Protein AF-A0AA37B355-F1 (afdb_monomer)

pLDDT: mean 86.14, std 10.17, range [54.88, 94.38]

Secondary structure (DSSP, 8-state):
-PPEEEEEEEE-SSS--EEEEEEEE-S-HHHHHHHHTSHHHHHHHHHHTEEEEEEESS--

Structure (mmCIF, N/CA/C/O backbone):
data_AF-A0AA37B355-F1
#
_entry.id   AF-A0AA37B355-F1
#
loop_
_atom_site.group_PDB
_atom_site.id
_atom_site.type_symbol
_atom_site.label_atom_id
_atom_site.label_alt_id
_atom_site.label_comp_id
_atom_site.label_asym_id
_atom_site.label_entity_id
_atom_site.label_seq_id
_atom_site.pdbx_PDB_ins_code
_atom_site.Cartn_x
_atom_site.Cartn_y
_atom_site.Cartn_z
_atom_site.occupancy
_atom_site.B_iso_or_equiv
_atom_site.auth_seq_id
_atom_site.auth_comp_id
_atom_site.auth_asym_id
_atom_site.auth_atom_id
_atom_site.pdbx_PDB_model_num
ATOM 1 N N . MET A 1 1 ? -14.911 -12.475 8.159 1.00 64.06 1 MET A N 1
ATOM 2 C CA . MET A 1 1 ? -14.077 -11.264 8.002 1.00 64.06 1 MET A CA 1
ATOM 3 C C . MET A 1 1 ? -13.769 -11.103 6.524 1.00 64.06 1 MET A C 1
ATOM 5 O O . MET A 1 1 ? -13.474 -12.107 5.887 1.00 64.06 1 MET A O 1
ATOM 9 N N . GLN A 1 2 ? -13.920 -9.902 5.967 1.00 73.19 2 GLN A N 1
ATOM 10 C CA . GLN A 1 2 ? -13.613 -9.635 4.559 1.00 73.19 2 GLN A CA 1
ATOM 11 C C . GLN A 1 2 ? -12.110 -9.367 4.419 1.00 73.19 2 GLN A C 1
ATOM 13 O O . GLN A 1 2 ? -11.545 -8.638 5.230 1.00 73.19 2 GLN A O 1
ATOM 18 N N . GLN A 1 3 ? -11.455 -9.989 3.440 1.00 87.88 3 GLN A N 1
ATOM 19 C CA . GLN A 1 3 ? -10.020 -9.809 3.215 1.00 87.88 3 GLN A CA 1
ATOM 20 C C . GLN A 1 3 ? -9.756 -8.436 2.581 1.00 87.88 3 GLN A C 1
ATOM 22 O O . GLN A 1 3 ? -10.372 -8.098 1.571 1.00 87.88 3 GLN A O 1
ATOM 27 N N . LEU A 1 4 ? -8.825 -7.671 3.155 1.00 93.06 4 LEU A N 1
ATOM 28 C CA . LEU A 1 4 ? -8.360 -6.397 2.605 1.00 93.06 4 LEU A CA 1
ATOM 29 C C . LEU A 1 4 ? -7.060 -6.587 1.825 1.00 93.06 4 LEU A C 1
ATOM 31 O O . LEU A 1 4 ? -6.226 -7.439 2.162 1.00 93.06 4 LEU A O 1
ATOM 35 N N . TYR A 1 5 ? -6.885 -5.765 0.798 1.00 93.75 5 TYR A N 1
ATOM 36 C CA . TYR A 1 5 ? -5.658 -5.667 0.031 1.00 93.75 5 TYR A CA 1
ATOM 37 C C . TYR A 1 5 ? -5.261 -4.211 -0.177 1.00 93.75 5 TYR A C 1
ATOM 39 O O . TYR A 1 5 ? -6.113 -3.352 -0.394 1.00 93.75 5 TYR A O 1
ATOM 47 N N . ILE A 1 6 ? -3.958 -3.963 -0.193 1.00 93.44 6 ILE A N 1
ATOM 48 C CA . ILE A 1 6 ? -3.373 -2.729 -0.703 1.00 93.44 6 ILE A CA 1
ATOM 49 C C . ILE A 1 6 ? -2.934 -3.006 -2.138 1.00 93.44 6 ILE A C 1
ATOM 51 O O . ILE A 1 6 ? -2.051 -3.833 -2.383 1.00 93.44 6 ILE A O 1
ATOM 55 N N . ALA A 1 7 ? -3.601 -2.358 -3.086 1.00 93.38 7 ALA A N 1
ATOM 56 C CA . ALA A 1 7 ? -3.317 -2.445 -4.507 1.00 93.38 7 ALA A CA 1
ATOM 57 C C . ALA A 1 7 ? -2.463 -1.254 -4.948 1.00 93.38 7 ALA A C 1
ATOM 59 O O . ALA A 1 7 ? -2.780 -0.127 -4.588 1.00 93.38 7 ALA A O 1
ATOM 60 N N . PHE A 1 8 ? -1.423 -1.480 -5.747 1.00 92.69 8 PHE A N 1
ATOM 61 C CA . PHE A 1 8 ? -0.633 -0.409 -6.366 1.00 92.69 8 PHE A CA 1
ATOM 62 C C . PHE A 1 8 ? -0.100 -0.840 -7.733 1.00 92.69 8 PHE A C 1
ATOM 64 O O . PHE A 1 8 ? 0.057 -2.030 -8.013 1.00 92.69 8 PHE A O 1
ATOM 71 N N . GLU A 1 9 ? 0.168 0.121 -8.605 1.00 90.50 9 GLU A N 1
ATOM 72 C CA . GLU A 1 9 ? 0.685 -0.109 -9.953 1.00 90.50 9 GLU A CA 1
ATOM 73 C C . GLU A 1 9 ? 2.207 -0.131 -9.945 1.00 90.50 9 GLU A C 1
ATOM 75 O O . GLU A 1 9 ? 2.843 0.743 -9.369 1.00 90.50 9 GLU A O 1
ATOM 80 N N . ARG A 1 10 ? 2.809 -1.133 -10.587 1.00 86.50 10 ARG A N 1
ATOM 81 C CA . ARG A 1 10 ? 4.262 -1.248 -10.726 1.00 86.50 10 ARG A CA 1
ATOM 82 C C . ARG A 1 10 ? 4.656 -1.303 -12.194 1.00 86.50 10 ARG A C 1
ATOM 84 O O . ARG A 1 10 ? 4.083 -2.073 -12.971 1.00 86.50 10 ARG A O 1
ATOM 91 N N . LEU A 1 11 ? 5.698 -0.557 -12.553 1.00 77.94 11 LEU A N 1
ATOM 92 C CA . LEU A 1 11 ? 6.317 -0.644 -13.875 1.00 77.94 11 LEU A CA 1
ATOM 93 C C . LEU A 1 11 ? 7.116 -1.950 -14.007 1.00 77.94 11 LEU A C 1
ATOM 95 O O . LEU A 1 11 ? 8.144 -2.151 -13.359 1.00 77.94 11 LEU A O 1
ATOM 99 N N . SER A 1 12 ? 6.632 -2.844 -14.867 1.00 67.56 12 SER A N 1
ATOM 100 C CA . SER A 1 12 ? 7.338 -4.048 -15.316 1.00 67.56 12 SER A CA 1
ATOM 101 C C . SER A 1 12 ? 8.148 -3.721 -16.578 1.00 67.56 12 SER A C 1
ATOM 103 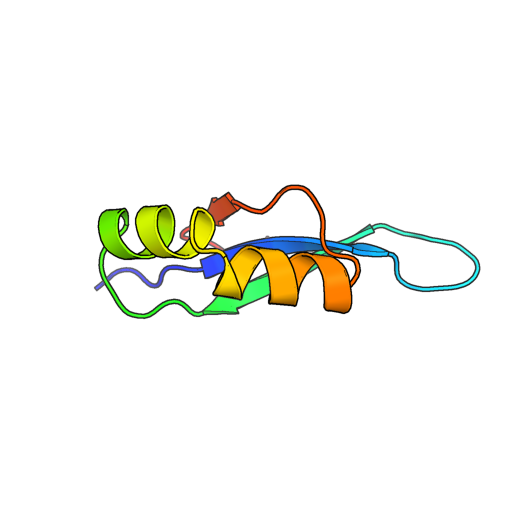O O . SER A 1 12 ? 7.635 -3.050 -17.462 1.00 67.56 12 SER A O 1
ATOM 105 N N . GLY A 1 13 ? 9.408 -4.156 -16.668 1.00 64.88 13 GLY A N 1
ATOM 106 C CA . GLY A 1 13 ? 10.407 -3.652 -17.628 1.00 64.88 13 GLY A CA 1
ATOM 107 C C . GLY A 1 13 ? 10.122 -3.745 -19.146 1.00 64.88 13 GLY A C 1
ATOM 108 O O . GLY A 1 13 ? 9.157 -4.351 -19.602 1.00 64.88 13 GLY A O 1
ATOM 109 N N . PHE A 1 14 ? 11.044 -3.110 -19.889 1.00 54.88 14 PHE A N 1
ATOM 110 C CA . PHE A 1 14 ? 11.299 -2.966 -21.344 1.00 54.88 14 PHE A CA 1
ATOM 111 C C . PHE A 1 14 ? 10.155 -2.639 -22.329 1.00 54.88 14 PHE A C 1
ATOM 113 O O . PHE A 1 14 ? 10.416 -1.942 -23.303 1.00 54.88 14 PHE A O 1
ATOM 120 N N . LEU A 1 15 ? 8.907 -3.046 -22.090 1.00 58.66 15 LEU A N 1
ATOM 121 C CA . LEU A 1 15 ? 7.729 -2.708 -22.922 1.00 58.66 15 LEU A CA 1
ATOM 122 C C . LEU A 1 15 ? 6.533 -2.264 -22.050 1.00 58.66 15 LEU A C 1
ATOM 124 O O . LEU A 1 15 ? 5.376 -2.514 -22.378 1.00 58.66 15 LEU A O 1
ATOM 128 N N . SER A 1 16 ? 6.862 -1.666 -20.901 1.00 60.78 16 SER A N 1
ATOM 129 C CA . SER A 1 16 ? 6.044 -1.263 -19.745 1.00 60.78 16 SER A CA 1
ATOM 130 C C . SER A 1 16 ? 4.523 -1.327 -19.898 1.00 60.78 16 SER A C 1
ATOM 132 O O . SER A 1 16 ? 3.868 -0.338 -20.212 1.00 60.78 16 SER A O 1
ATOM 134 N N . LYS A 1 17 ? 3.960 -2.492 -19.556 1.00 64.25 17 LYS A N 1
ATOM 135 C CA . LYS A 1 17 ? 2.579 -2.597 -19.074 1.00 64.25 17 LYS A CA 1
ATOM 136 C C . LYS A 1 17 ? 2.580 -2.396 -17.561 1.00 64.25 17 LYS A C 1
ATOM 138 O O . LYS A 1 17 ? 3.385 -3.014 -16.858 1.00 64.25 17 LYS A O 1
ATOM 143 N N . GLU A 1 18 ? 1.688 -1.546 -17.071 1.00 73.06 18 GLU A N 1
ATOM 144 C CA . GLU A 1 18 ? 1.428 -1.412 -15.639 1.00 73.06 18 GLU A CA 1
ATOM 145 C C . GLU A 1 18 ? 0.868 -2.734 -15.114 1.00 73.06 18 GLU A C 1
ATOM 147 O O . GLU A 1 18 ? -0.058 -3.312 -15.688 1.00 73.06 18 GLU A O 1
ATOM 152 N N . LYS A 1 19 ? 1.469 -3.251 -14.039 1.00 84.81 19 LY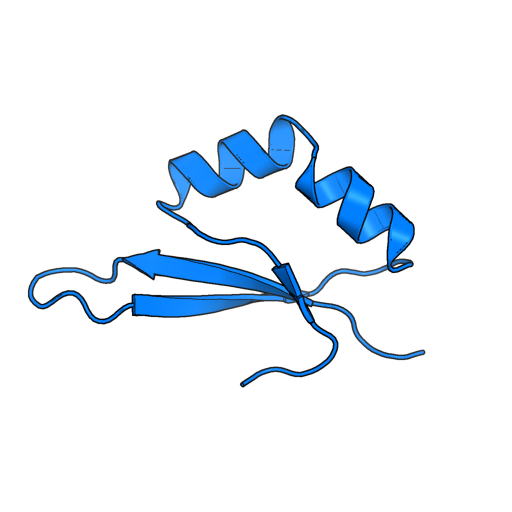S A N 1
ATOM 153 C CA . LYS A 1 19 ? 0.956 -4.428 -13.341 1.00 84.81 19 LYS A CA 1
ATOM 154 C C . LYS A 1 19 ? 0.468 -4.007 -11.968 1.00 84.81 19 LYS A C 1
ATOM 156 O O . LYS A 1 19 ? 1.253 -3.490 -11.175 1.00 84.81 19 LYS A O 1
ATOM 161 N N . THR A 1 20 ? -0.798 -4.280 -11.672 1.00 89.06 20 THR A N 1
ATOM 162 C CA . THR A 1 20 ? -1.331 -4.109 -10.321 1.00 89.06 20 THR A CA 1
ATOM 163 C C . THR A 1 20 ? -0.788 -5.210 -9.412 1.00 89.06 20 THR A C 1
ATOM 165 O O . THR A 1 20 ? -0.882 -6.405 -9.705 1.00 89.06 20 THR A O 1
ATOM 168 N N . VAL A 1 21 ? -0.173 -4.797 -8.311 1.00 90.88 21 VAL A N 1
ATOM 169 C CA . VAL A 1 21 ? 0.298 -5.651 -7.224 1.00 90.88 21 VAL A CA 1
ATOM 170 C C . VAL A 1 21 ? -0.710 -5.552 -6.091 1.00 90.88 21 VAL A C 1
ATOM 172 O O . VAL A 1 21 ? -1.132 -4.454 -5.756 1.00 90.88 21 VAL A O 1
ATOM 175 N N . TYR A 1 22 ? -1.075 -6.690 -5.501 1.00 92.62 22 TYR A N 1
ATOM 176 C CA . TYR A 1 22 ? -2.001 -6.766 -4.371 1.00 92.62 22 TYR A CA 1
ATOM 177 C C . TYR A 1 22 ? -1.279 -7.334 -3.151 1.00 92.62 22 TYR A C 1
ATOM 179 O O . TYR A 1 22 ? -0.905 -8.509 -3.148 1.00 92.62 22 TYR A O 1
ATOM 187 N N . LEU A 1 23 ? -1.114 -6.523 -2.109 1.00 91.56 23 LEU A N 1
ATOM 188 C CA . LEU A 1 23 ? -0.600 -6.952 -0.809 1.00 91.56 23 LEU A CA 1
ATOM 189 C C . LEU A 1 23 ? -1.767 -7.236 0.124 1.00 91.56 23 LEU A C 1
ATOM 191 O O . L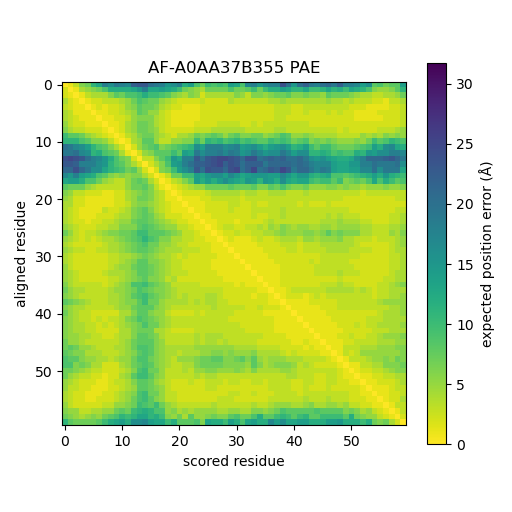EU A 1 23 ? -2.639 -6.392 0.288 1.00 91.56 23 LEU A O 1
ATOM 195 N N . SER A 1 24 ? -1.812 -8.417 0.733 1.00 92.75 24 SER A N 1
ATOM 196 C CA . SER A 1 24 ? -2.815 -8.722 1.755 1.00 92.75 24 SER A CA 1
ATOM 197 C C . SER A 1 24 ? -2.581 -7.875 2.999 1.00 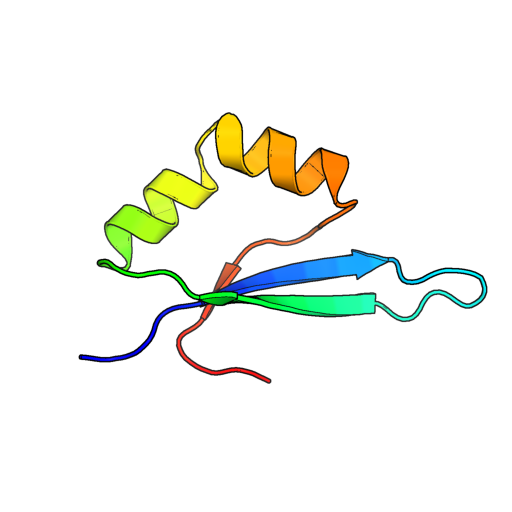92.75 24 SER A C 1
ATOM 199 O O . SER A 1 24 ? -1.474 -7.878 3.531 1.00 92.75 24 SER A O 1
ATOM 201 N N . PHE A 1 25 ? -3.633 -7.228 3.489 1.00 91.75 25 PHE A N 1
ATOM 202 C CA . PHE A 1 25 ? -3.616 -6.498 4.748 1.00 91.75 25 PHE A CA 1
ATOM 203 C C . PHE A 1 25 ? -4.516 -7.204 5.764 1.00 91.75 25 PHE A C 1
ATOM 205 O O . PHE A 1 25 ? -5.632 -7.618 5.433 1.00 91.75 25 PHE A O 1
ATOM 212 N N . GLN A 1 26 ? -4.018 -7.376 6.986 1.00 90.50 26 GLN A N 1
ATOM 213 C CA . GLN A 1 26 ? -4.788 -7.916 8.102 1.00 90.50 26 GLN A CA 1
ATOM 214 C C . GLN A 1 26 ? -5.109 -6.773 9.057 1.00 90.50 26 GLN A C 1
ATOM 216 O O . GLN A 1 26 ? -4.203 -6.174 9.621 1.00 90.50 26 GLN A O 1
ATOM 221 N N . GLY A 1 27 ? -6.395 -6.469 9.207 1.00 88.81 27 GLY A N 1
ATOM 222 C CA . GLY A 1 27 ? -6.860 -5.376 10.049 1.00 88.81 27 GLY A CA 1
ATOM 223 C C . GLY A 1 27 ? -8.151 -4.767 9.522 1.00 88.81 27 GLY A C 1
ATOM 224 O O . GLY A 1 27 ? -8.844 -5.338 8.675 1.00 88.81 27 GLY A O 1
ATOM 225 N N . SER A 1 28 ? -8.471 -3.600 10.049 1.00 91.31 28 SER A N 1
ATOM 226 C CA . SER A 1 28 ? -9.563 -2.742 9.617 1.00 91.31 28 SER A CA 1
ATOM 227 C C . SER A 1 28 ? -9.158 -1.866 8.428 1.00 91.31 28 SER A C 1
ATOM 229 O O . SER A 1 28 ? -7.980 -1.662 8.138 1.00 91.31 28 SER A O 1
ATOM 231 N N . VAL A 1 29 ? -10.159 -1.297 7.751 1.00 90.19 29 VAL A N 1
ATOM 232 C CA . VAL A 1 29 ? -9.933 -0.310 6.681 1.00 90.19 29 VAL A CA 1
ATOM 233 C C . VAL A 1 29 ? -9.158 0.897 7.212 1.00 90.19 29 VAL A C 1
ATOM 235 O O . VAL A 1 29 ? -8.247 1.370 6.547 1.00 90.19 29 VAL A O 1
ATOM 238 N N . LYS A 1 30 ? -9.460 1.340 8.437 1.00 92.38 30 LYS A N 1
ATOM 239 C CA . LYS A 1 30 ? -8.794 2.484 9.067 1.00 92.38 30 LYS A CA 1
ATOM 240 C C . LYS A 1 30 ? -7.296 2.240 9.275 1.00 92.38 30 LYS A C 1
ATOM 242 O O . LYS A 1 30 ? -6.493 3.103 8.949 1.00 92.38 30 LYS A O 1
ATOM 247 N N . GLU A 1 31 ? -6.917 1.056 9.755 1.00 92.69 31 GLU A N 1
ATOM 248 C CA . GLU A 1 31 ? -5.502 0.687 9.918 1.00 92.69 31 GLU A CA 1
ATOM 249 C C . GLU A 1 31 ? -4.777 0.614 8.567 1.00 92.69 31 GLU A C 1
ATOM 251 O O . GLU A 1 31 ? -3.625 1.028 8.462 1.00 92.69 31 GLU A O 1
ATOM 256 N N . ALA A 1 32 ? -5.451 0.145 7.511 1.00 91.50 32 ALA A N 1
ATOM 257 C CA . ALA A 1 32 ? -4.888 0.148 6.162 1.00 91.50 32 ALA A CA 1
ATOM 258 C C . ALA A 1 32 ? -4.701 1.576 5.613 1.00 91.50 32 ALA A C 1
ATOM 260 O O . ALA A 1 32 ? -3.709 1.8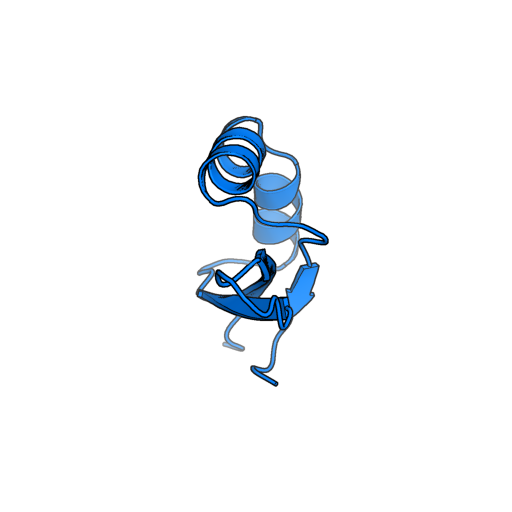47 4.938 1.00 91.50 32 ALA A O 1
ATOM 261 N N . GLU A 1 33 ? -5.624 2.498 5.909 1.00 92.62 33 GLU A N 1
ATOM 262 C CA . GLU A 1 33 ? -5.512 3.916 5.535 1.00 92.62 33 GLU A CA 1
ATOM 263 C C . GLU A 1 33 ? -4.380 4.621 6.286 1.00 92.62 33 GLU A C 1
ATOM 265 O O . GLU A 1 33 ? -3.661 5.425 5.696 1.00 92.62 33 GLU A O 1
ATOM 270 N N . GLU A 1 34 ? -4.209 4.321 7.573 1.00 94.38 34 GLU A N 1
ATOM 271 C CA . GLU A 1 34 ? -3.090 4.828 8.370 1.00 94.38 34 GLU A CA 1
ATOM 272 C C . GLU A 1 34 ? -1.758 4.274 7.853 1.00 94.38 34 GLU A C 1
ATOM 274 O O . GLU A 1 34 ? -0.812 5.038 7.667 1.00 94.38 34 GLU A O 1
ATOM 279 N N . HIS A 1 35 ? -1.698 2.980 7.519 1.00 93.38 35 HIS A N 1
ATOM 280 C CA . HIS A 1 35 ? -0.508 2.371 6.928 1.00 93.38 35 HIS A CA 1
ATOM 281 C C . HIS A 1 35 ? -0.148 2.999 5.574 1.00 93.38 35 HIS A C 1
ATOM 283 O O . HIS A 1 35 ? 1.018 3.298 5.337 1.00 93.38 35 HIS A O 1
ATOM 289 N N . LEU A 1 36 ? -1.137 3.286 4.721 1.00 92.12 36 LEU A N 1
ATOM 290 C CA . LEU A 1 36 ? -0.938 3.983 3.442 1.00 92.12 36 LEU A CA 1
ATOM 291 C C . LEU A 1 36 ? -0.328 5.382 3.578 1.00 92.12 36 LEU A C 1
ATOM 293 O O . LEU A 1 36 ? 0.261 5.867 2.621 1.00 92.12 36 LEU A O 1
ATOM 297 N N . ARG A 1 37 ? -0.503 6.033 4.731 1.00 91.75 37 ARG A N 1
ATOM 298 C CA . ARG A 1 37 ? 0.037 7.369 5.033 1.00 91.75 37 ARG A CA 1
ATOM 299 C C . ARG A 1 37 ? 1.329 7.315 5.850 1.00 91.75 37 ARG A C 1
ATOM 301 O O . ARG A 1 37 ? 1.795 8.355 6.303 1.00 91.75 37 ARG A O 1
ATOM 308 N N . SER A 1 38 ? 1.852 6.120 6.113 1.00 93.25 38 SER A N 1
ATOM 309 C CA . SER A 1 38 ? 3.066 5.947 6.903 1.00 93.25 38 SER A CA 1
ATOM 310 C C . SER A 1 38 ? 4.318 6.138 6.047 1.00 93.25 38 SER A C 1
ATOM 312 O O . SER A 1 38 ? 4.385 5.659 4.914 1.00 93.25 38 SER A O 1
ATOM 314 N N . ASP A 1 39 ? 5.348 6.748 6.635 1.00 93.19 39 ASP A N 1
ATOM 315 C CA . ASP A 1 39 ? 6.660 6.920 5.991 1.00 93.19 39 ASP A CA 1
ATOM 316 C C . ASP A 1 39 ? 7.293 5.573 5.586 1.00 93.19 39 ASP A C 1
ATOM 318 O O . ASP A 1 39 ? 8.052 5.480 4.615 1.00 93.19 39 ASP A O 1
ATOM 322 N N . GLU A 1 40 ? 6.972 4.507 6.327 1.00 92.00 40 GLU A N 1
ATOM 323 C CA . GLU A 1 40 ? 7.401 3.140 6.029 1.00 92.00 40 GLU A CA 1
ATOM 324 C C . GLU A 1 40 ? 6.815 2.655 4.698 1.00 92.00 40 GLU A C 1
ATOM 326 O O . GLU A 1 40 ? 7.548 2.156 3.835 1.00 92.00 40 GLU A O 1
ATOM 331 N N . PHE A 1 41 ? 5.506 2.836 4.503 1.00 92.38 41 PHE A N 1
ATOM 332 C CA . PHE A 1 41 ? 4.844 2.430 3.271 1.00 92.38 41 PHE A CA 1
ATOM 333 C C . PHE A 1 41 ? 5.278 3.292 2.081 1.00 92.38 41 PHE A C 1
ATOM 335 O O . PHE A 1 41 ? 5.516 2.750 1.001 1.00 92.38 41 PHE A O 1
ATOM 342 N N . ASP A 1 42 ? 5.481 4.596 2.274 1.00 90.44 42 ASP A N 1
ATOM 343 C CA . ASP A 1 42 ? 6.013 5.482 1.231 1.00 90.44 42 ASP A CA 1
ATOM 344 C C . ASP A 1 42 ? 7.424 5.064 0.790 1.00 90.44 42 ASP A C 1
ATOM 346 O O . ASP A 1 42 ? 7.726 4.988 -0.408 1.00 90.44 42 ASP A O 1
ATOM 350 N N . SER A 1 43 ? 8.281 4.697 1.746 1.00 92.31 43 SER A N 1
ATOM 351 C CA . SER A 1 43 ? 9.618 4.165 1.463 1.00 92.31 43 SER A CA 1
ATOM 352 C C . SER A 1 43 ? 9.552 2.848 0.683 1.00 92.31 43 SER A C 1
ATOM 354 O O . SER A 1 43 ? 10.293 2.647 -0.290 1.00 92.31 43 SER A O 1
ATOM 356 N N . PHE A 1 44 ? 8.635 1.953 1.062 1.00 91.38 44 PHE A N 1
ATOM 357 C CA . PHE A 1 44 ? 8.374 0.706 0.343 1.00 91.38 44 PHE A CA 1
ATOM 358 C C . PHE A 1 44 ? 7.873 0.958 -1.089 1.00 91.38 44 PHE A C 1
ATOM 360 O O . PHE A 1 44 ? 8.356 0.333 -2.043 1.00 91.38 44 PHE A O 1
ATOM 367 N N . LEU A 1 45 ? 6.932 1.886 -1.264 1.00 89.88 45 LEU A N 1
ATOM 368 C CA . LEU A 1 45 ? 6.340 2.216 -2.556 1.00 89.88 45 LEU A CA 1
ATOM 369 C C . LEU A 1 45 ? 7.390 2.817 -3.504 1.00 89.88 45 LEU A C 1
ATOM 371 O O . LEU A 1 45 ? 7.521 2.371 -4.645 1.00 89.88 45 LEU A O 1
ATOM 375 N N . SER A 1 46 ? 8.220 3.735 -3.004 1.00 87.94 46 SER A N 1
ATOM 376 C CA . SER A 1 46 ? 9.347 4.313 -3.747 1.00 87.94 46 SER A CA 1
ATOM 377 C C . SER A 1 46 ? 10.356 3.243 -4.184 1.00 87.94 46 SER A C 1
ATOM 379 O O . SER A 1 46 ? 10.690 3.131 -5.368 1.00 87.94 46 SER A O 1
ATOM 381 N N . THR A 1 47 ? 10.765 2.366 -3.259 1.00 88.25 47 THR A N 1
ATOM 382 C CA . THR A 1 47 ? 11.717 1.273 -3.534 1.00 88.25 47 THR A CA 1
ATOM 383 C C . THR A 1 47 ? 11.179 0.290 -4.573 1.00 88.25 47 THR A C 1
ATOM 385 O O . THR A 1 47 ? 11.902 -0.180 -5.455 1.00 88.25 47 THR A O 1
ATOM 388 N N . SER A 1 48 ? 9.886 -0.022 -4.497 1.00 83.12 48 SER A N 1
ATOM 389 C CA . SER A 1 48 ? 9.229 -0.955 -5.411 1.00 83.12 48 SER A CA 1
ATOM 390 C C . SER A 1 48 ? 8.872 -0.342 -6.770 1.00 83.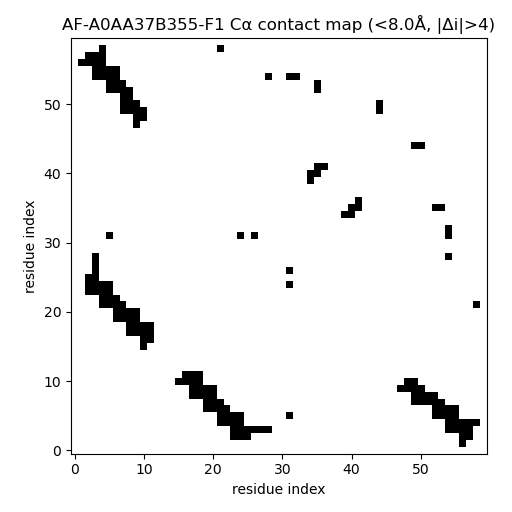12 48 SER A C 1
ATOM 392 O O . SER A 1 48 ? 8.503 -1.099 -7.678 1.00 83.12 48 SER A O 1
ATOM 394 N N . LYS A 1 49 ? 9.050 0.980 -6.947 1.00 85.44 49 LYS A N 1
ATOM 395 C CA . LYS A 1 49 ? 8.538 1.771 -8.083 1.00 85.44 49 LYS A CA 1
ATOM 396 C C . LYS A 1 49 ? 7.023 1.606 -8.246 1.00 85.44 49 LYS A C 1
ATOM 398 O O . LYS A 1 49 ? 6.529 1.4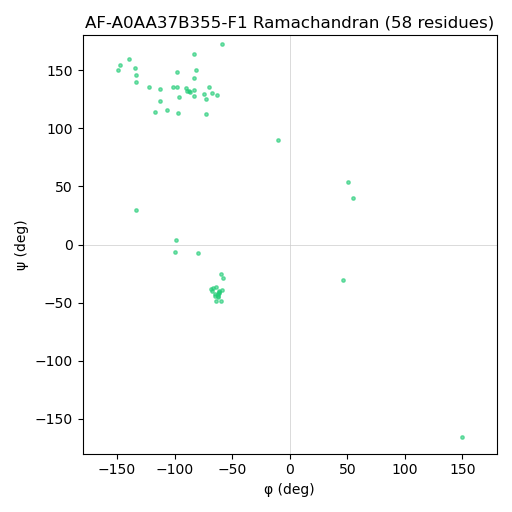13 -9.360 1.00 85.44 49 LYS A O 1
ATOM 403 N N . GLY A 1 50 ? 6.328 1.580 -7.113 1.00 86.00 50 GLY A N 1
ATOM 404 C CA . GLY A 1 50 ? 4.880 1.538 -7.022 1.00 86.00 50 GLY A CA 1
ATOM 405 C C . GLY A 1 50 ? 4.259 2.926 -7.199 1.00 86.00 50 GLY A C 1
ATOM 406 O O . GLY A 1 50 ? 4.871 3.933 -6.855 1.00 86.00 50 GLY A O 1
ATOM 407 N N . LEU A 1 51 ? 3.040 2.978 -7.726 1.00 87.94 51 LEU A N 1
ATOM 408 C CA . LEU A 1 51 ? 2.239 4.190 -7.909 1.00 87.94 51 LEU A CA 1
ATOM 409 C C . LEU A 1 51 ? 0.771 3.906 -7.561 1.00 87.94 51 LEU A C 1
ATOM 411 O O . LEU A 1 51 ? 0.334 2.754 -7.562 1.00 87.94 51 LEU A O 1
ATOM 415 N N . ASN A 1 52 ? 0.009 4.965 -7.279 1.00 89.38 52 ASN A N 1
ATOM 416 C CA . ASN A 1 52 ? -1.445 4.927 -7.063 1.00 89.38 52 ASN A CA 1
ATOM 417 C C . ASN A 1 52 ? -1.924 3.867 -6.045 1.00 89.38 52 ASN A C 1
ATOM 419 O O . ASN A 1 52 ? -2.784 3.038 -6.379 1.00 89.38 52 ASN A O 1
ATOM 423 N N . PRO A 1 53 ? -1.376 3.857 -4.814 1.00 92.69 53 PRO A N 1
ATOM 424 C CA . PRO A 1 53 ? -1.744 2.860 -3.828 1.00 92.69 53 PRO A CA 1
ATOM 425 C C . PRO A 1 53 ? -3.182 3.094 -3.329 1.00 92.69 53 PRO A C 1
ATOM 427 O O . PRO A 1 53 ? -3.594 4.224 -3.069 1.00 92.69 53 PRO A O 1
ATOM 430 N N . ARG A 1 54 ? -3.974 2.024 -3.224 1.00 93.31 54 ARG A N 1
ATOM 431 C CA . ARG A 1 54 ? -5.403 2.066 -2.868 1.00 93.31 54 ARG A CA 1
ATOM 432 C C . ARG A 1 54 ? -5.839 0.807 -2.127 1.00 93.31 54 ARG A C 1
ATOM 434 O O . ARG A 1 54 ? -5.314 -0.275 -2.378 1.00 93.31 54 ARG A O 1
ATOM 441 N N . ILE A 1 55 ? -6.829 0.927 -1.248 1.00 93.50 55 ILE A N 1
ATOM 442 C CA . ILE A 1 55 ? -7.395 -0.217 -0.520 1.00 93.50 55 ILE A CA 1
ATOM 443 C C . ILE A 1 55 ? -8.498 -0.847 -1.364 1.00 93.50 55 ILE A C 1
ATOM 445 O O . ILE A 1 55 ? -9.394 -0.154 -1.843 1.00 93.50 55 ILE A O 1
ATOM 449 N N . VAL A 1 56 ? -8.456 -2.165 -1.522 1.00 92.50 56 VAL A N 1
ATOM 450 C CA . VAL A 1 56 ? -9.488 -2.939 -2.218 1.00 92.50 56 VAL A CA 1
ATOM 451 C C . VAL A 1 56 ? -9.854 -4.183 -1.418 1.00 92.50 56 VAL A C 1
ATOM 453 O O . VAL A 1 56 ? -9.041 -4.738 -0.682 1.00 92.50 56 VAL A O 1
ATOM 456 N N . THR A 1 57 ? -11.086 -4.652 -1.576 1.00 89.44 57 THR A N 1
ATOM 457 C CA . THR A 1 57 ? -11.574 -5.906 -0.975 1.00 89.44 57 THR A CA 1
ATOM 458 C C . THR A 1 57 ? -11.565 -7.075 -1.965 1.00 89.44 57 THR A C 1
ATOM 460 O O . THR A 1 57 ? -11.807 -8.219 -1.583 1.00 89.44 57 THR A O 1
ATOM 463 N N . THR A 1 58 ? -11.261 -6.807 -3.237 1.00 84.75 58 THR A N 1
ATOM 464 C CA . THR A 1 58 ? -11.243 -7.771 -4.343 1.00 84.75 58 THR A CA 1
ATOM 465 C C . THR A 1 58 ? -9.971 -7.618 -5.174 1.00 84.75 58 THR A C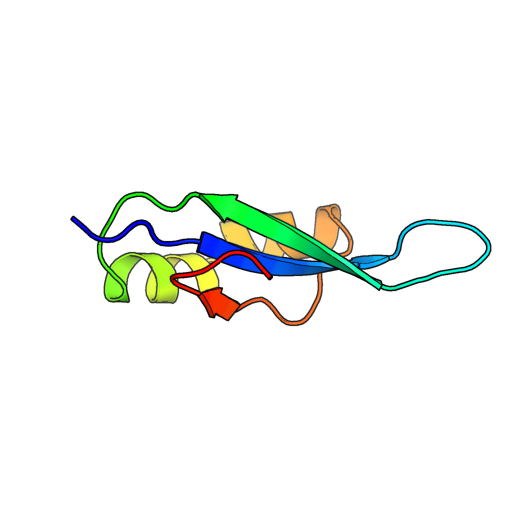 1
ATOM 467 O O . THR A 1 58 ? -9.508 -6.507 -5.429 1.00 84.75 58 THR A O 1
ATOM 470 N N . LYS A 1 59 ? -9.392 -8.747 -5.602 1.00 84.12 59 LYS A N 1
ATOM 471 C CA . LYS A 1 59 ? -8.296 -8.766 -6.582 1.00 84.12 59 LYS A CA 1
ATOM 472 C C . LYS A 1 59 ? -8.905 -8.694 -7.982 1.00 84.12 59 LYS A C 1
ATOM 474 O O . LYS A 1 59 ? -9.785 -9.500 -8.280 1.00 84.12 59 LYS A O 1
ATOM 479 N N . HIS A 1 60 ? -8.440 -7.758 -8.801 1.00 69.38 60 HIS A N 1
ATOM 480 C CA . HIS A 1 60 ? -8.839 -7.598 -10.202 1.00 69.38 60 HIS A CA 1
ATOM 481 C C . HIS A 1 60 ? -7.687 -7.925 -11.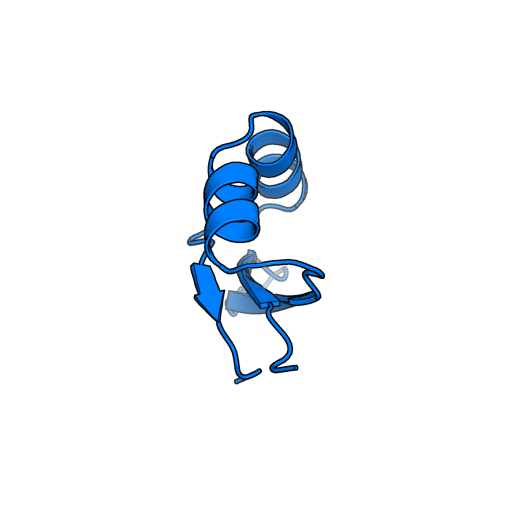152 1.00 69.38 60 HIS A C 1
ATOM 483 O O . HIS A 1 60 ? -6.527 -7.577 -10.817 1.00 69.38 60 HIS A O 1
#

Nearest PDB structures (foldseek):
  8t7s-assembly1_A  TM=4.865E-01  e=2.510E-01  Streptococcus pyogenes
  8t6y-assembly1_A  TM=5.053E-01  e=7.482E-01  Streptococcus pyogenes
  7z4i-assembly1_B  TM=4.520E-01  e=5.319E-01  Streptococcus pyogenes
  8t6p-assembly1_A  TM=5.030E-01  e=1.292E+00  Streptococcus pyogenes
  7z4j-assembly1_B  TM=4.453E-01  e=8.577E-01  Streptococcus pyogenes

Sequence (60 aa):
MQQLYIAFERLSGFLSKEKTVYLSFQGSVKEAEEHLRSDEFDSFLSTSKGLNPRIVTTKH

Mean predicted aligned error: 5.16 Å

Foldseek 3Di:
DQWKWWWWWAFDDDVTDTDIDTDTDDDDPVVVVVCCVDPVVVVVCVVRVTHDIDMDSDDD

Solvent-accessible surface area (backbone atoms only — not comparable to full-atom values): 3668 Å² total; per-residue (Å²): 136,83,61,40,26,45,32,26,36,26,78,42,80,100,76,63,54,78,41,78,44,75,43,83,46,90,77,53,73,65,58,53,55,52,45,70,71,30,74,66,44,50,52,51,31,61,75,66,49,43,43,79,74,43,81,39,74,70,92,130

Radius of gyration: 11.98 Å; Cα contacts (8 Å, |Δi|>4): 90; chains: 1; bounding box: 26×19×33 Å